Protein AF-A0A531KU00-F1 (afdb_monomer)

Mean predicted aligned error: 8.63 Å

Foldseek 3Di:
DDDDDDPVVVVVVQQQQALQNPADFDPPDDSNPFHGLVDQKGAQVRRQPDPPQDRVQQMDGLVVQPDPQLSVVLSVVSSCLQHPQDPPPDGRDRSSCSVVVSVVSSLLQVLVCVVPVGRDPVPDDPVSVVVVVVVVVVVVVVDPDDDDDDD

Secondary structure (DSSP, 8-state):
------HHHHHHHHHTSBTTSSS---TT--GGGSPBTTSSEEE-GGG---TT--GGGTEEESTT---HHHHHHHHHHHHHHHH--BTTTBPPPPGGGHHHHHHHHHHHHHHHHHHHSS--GGG--HHHHHHHHHHHHHHHHH---------

Sequence (151 aa):
MMRSVPAASTSRHLDLRPVLATAPLKPGFDRDALSRYGDPSWDLGPAVFRENVRRCHVTVHFGAVEDVSVREALRELLYARLNIDLPGHRKILSPGSVRQVFNRARRFFEFVRDELGVVDLRRVDQPLLDRYARHLKADRARRPVIVTHLL

pLDDT: mean 83.15, std 16.63, range [35.47, 96.94]

Structure (mmCIF, N/CA/C/O backbone):
data_AF-A0A531KU00-F1
#
_entry.id   AF-A0A531KU00-F1
#
loop_
_atom_site.group_PDB
_atom_site.id
_atom_site.type_symbol
_atom_site.label_atom_id
_atom_site.label_alt_id
_atom_site.label_comp_id
_atom_site.label_asym_id
_atom_site.label_entity_id
_atom_site.label_seq_id
_atom_site.pdbx_PDB_ins_code
_atom_site.Cartn_x
_atom_site.Cartn_y
_atom_site.Cartn_z
_atom_site.occupancy
_atom_site.B_iso_or_equiv
_atom_site.auth_seq_id
_atom_site.auth_comp_id
_atom_site.auth_asym_id
_atom_site.auth_atom_id
_atom_site.pdbx_PDB_model_num
ATOM 1 N N . MET A 1 1 ? -30.365 8.119 -21.798 1.00 35.50 1 MET A N 1
ATOM 2 C CA . MET A 1 1 ? -29.994 6.890 -21.059 1.00 35.50 1 MET A CA 1
ATOM 3 C C . MET A 1 1 ? -28.478 6.851 -20.897 1.00 35.50 1 MET A C 1
ATOM 5 O O . MET A 1 1 ? -27.786 6.539 -21.856 1.00 35.50 1 MET A O 1
ATOM 9 N N . MET A 1 2 ? -27.945 7.228 -19.731 1.00 40.53 2 MET A N 1
ATOM 10 C CA . MET A 1 2 ? -26.512 7.082 -19.430 1.00 40.53 2 MET A CA 1
ATOM 11 C C . MET A 1 2 ? -26.254 5.637 -18.998 1.00 40.53 2 MET A C 1
ATOM 13 O O . MET A 1 2 ? -26.770 5.177 -17.982 1.00 40.53 2 MET A O 1
ATOM 17 N N . ARG A 1 3 ? -25.502 4.902 -19.820 1.00 43.16 3 ARG A N 1
ATOM 18 C CA . ARG A 1 3 ? -25.053 3.534 -19.551 1.00 43.16 3 ARG A CA 1
ATOM 19 C C . ARG A 1 3 ? -24.079 3.578 -18.369 1.00 43.16 3 ARG A C 1
ATOM 21 O O . ARG A 1 3 ? -22.960 4.059 -18.514 1.00 43.16 3 ARG A O 1
ATOM 28 N N . SER A 1 4 ? -24.512 3.097 -17.207 1.00 46.66 4 SER A N 1
ATOM 29 C CA . SER A 1 4 ? -23.617 2.833 -16.080 1.00 46.66 4 SER A CA 1
ATOM 30 C C . SER A 1 4 ? -22.696 1.677 -16.473 1.00 46.66 4 SER A C 1
ATOM 32 O O . SER A 1 4 ? -23.156 0.554 -16.682 1.00 46.66 4 SER A O 1
ATOM 34 N N . VAL A 1 5 ? -21.409 1.957 -16.668 1.00 49.78 5 VAL A N 1
ATOM 35 C CA . VAL A 1 5 ? -20.392 0.910 -16.828 1.00 49.78 5 VAL A CA 1
ATOM 36 C C . VAL A 1 5 ? -20.189 0.283 -15.443 1.00 49.78 5 VAL A C 1
ATOM 38 O O . VAL A 1 5 ? -19.960 1.023 -14.486 1.00 49.78 5 VAL A O 1
ATOM 41 N N . PRO A 1 6 ? -20.307 -1.047 -15.282 1.00 45.16 6 PRO A N 1
ATOM 42 C CA . PRO A 1 6 ? -20.308 -1.659 -13.961 1.00 45.16 6 PRO A CA 1
ATOM 43 C C . PRO A 1 6 ? -18.930 -1.505 -13.307 1.00 45.16 6 PRO A C 1
ATOM 45 O O . PRO A 1 6 ? -17.904 -1.721 -13.954 1.00 45.16 6 PRO A O 1
ATOM 48 N N . ALA A 1 7 ? -18.908 -1.194 -12.007 1.00 51.78 7 ALA A N 1
ATOM 49 C CA . ALA A 1 7 ? -17.691 -1.064 -11.197 1.00 51.78 7 ALA A CA 1
ATOM 50 C C . ALA A 1 7 ? -16.733 -2.269 -11.331 1.00 51.78 7 ALA A C 1
ATOM 52 O O . ALA A 1 7 ? -15.519 -2.107 -11.244 1.00 51.78 7 ALA A O 1
ATOM 53 N N . ALA A 1 8 ? -17.265 -3.459 -11.638 1.00 53.41 8 ALA A N 1
ATOM 54 C CA . ALA A 1 8 ? -16.491 -4.669 -11.908 1.00 53.41 8 ALA A CA 1
ATOM 55 C C . ALA A 1 8 ? -15.578 -4.564 -13.149 1.00 53.41 8 ALA A C 1
ATOM 57 O O . ALA A 1 8 ? -14.468 -5.091 -13.136 1.00 53.41 8 ALA A O 1
ATOM 58 N N . SER A 1 9 ? -16.002 -3.870 -14.211 1.00 58.91 9 SER A N 1
ATOM 59 C CA . SER A 1 9 ? -15.180 -3.673 -15.415 1.00 58.91 9 SER A CA 1
ATOM 60 C C . SER A 1 9 ? -14.049 -2.676 -15.166 1.00 58.91 9 SER A C 1
ATOM 62 O O . SER A 1 9 ? -12.925 -2.888 -15.617 1.00 58.91 9 SER A O 1
ATOM 64 N N . THR A 1 10 ? -14.323 -1.619 -14.396 1.00 60.25 10 THR A N 1
ATOM 65 C CA . THR A 1 10 ? -13.309 -0.640 -13.981 1.00 60.25 10 THR A CA 1
ATOM 66 C C . THR A 1 10 ? -12.286 -1.270 -13.034 1.00 60.25 10 THR A C 1
ATOM 68 O O . THR A 1 10 ? -11.093 -1.045 -13.210 1.00 60.25 10 THR A O 1
ATOM 71 N N . SER A 1 11 ? -12.734 -2.117 -12.096 1.00 61.88 11 SER A N 1
ATOM 72 C CA . SER A 1 11 ? -11.866 -2.898 -11.202 1.00 61.88 11 SER A CA 1
ATOM 73 C C . SER A 1 11 ? -10.927 -3.811 -11.991 1.00 61.88 11 SER A C 1
ATOM 75 O O . SER A 1 11 ? -9.716 -3.717 -11.834 1.00 61.88 11 SER A O 1
ATOM 77 N N . ARG A 1 12 ? -11.456 -4.601 -12.937 1.00 69.38 12 ARG A N 1
ATOM 78 C CA . ARG A 1 12 ? -10.634 -5.488 -13.782 1.00 69.38 12 ARG A CA 1
ATOM 79 C C . ARG A 1 12 ? -9.610 -4.732 -14.627 1.00 69.38 12 ARG A C 1
ATOM 81 O O . ARG A 1 12 ? -8.516 -5.228 -14.865 1.00 69.38 12 ARG A O 1
ATOM 88 N N . HIS A 1 13 ? -9.949 -3.531 -15.092 1.00 76.19 13 HIS A N 1
ATOM 89 C CA . HIS A 1 13 ? -9.008 -2.702 -15.840 1.00 76.19 13 HIS A CA 1
ATOM 90 C C . HIS A 1 13 ? -7.950 -2.054 -14.930 1.00 76.19 13 HIS A C 1
ATOM 92 O O . HIS A 1 13 ? -6.843 -1.772 -15.389 1.00 76.19 13 HIS A O 1
ATOM 98 N N . LEU A 1 14 ? -8.265 -1.784 -13.659 1.00 79.88 14 LEU A N 1
ATOM 99 C CA . LEU A 1 14 ? -7.275 -1.354 -12.671 1.00 79.88 14 LEU A CA 1
ATOM 100 C C . LEU A 1 14 ? -6.297 -2.485 -12.363 1.00 79.88 14 LEU A C 1
ATOM 102 O O . LEU A 1 14 ? -5.098 -2.230 -12.383 1.00 79.88 14 LEU A O 1
ATOM 106 N N . ASP A 1 15 ? -6.792 -3.714 -12.193 1.00 87.25 15 ASP A N 1
ATOM 107 C CA . ASP A 1 15 ? -5.991 -4.895 -11.848 1.00 87.25 15 ASP A CA 1
ATOM 108 C C . ASP A 1 15 ? -4.826 -5.144 -12.806 1.00 87.25 15 ASP A C 1
ATOM 110 O O . ASP A 1 15 ? -3.767 -5.582 -12.368 1.00 87.25 15 ASP A O 1
ATOM 114 N N . LEU A 1 16 ? -4.993 -4.802 -14.085 1.00 90.19 16 LEU A N 1
ATOM 115 C CA . LEU A 1 16 ? -3.988 -4.989 -15.133 1.00 90.19 16 LEU A CA 1
ATOM 116 C C . LEU A 1 16 ? -2.979 -3.838 -15.251 1.00 90.19 16 LEU A C 1
ATOM 118 O O . LEU A 1 16 ? -2.035 -3.939 -16.038 1.00 90.19 16 LEU A O 1
ATOM 122 N N . ARG A 1 17 ? -3.154 -2.736 -14.510 1.00 91.94 17 ARG A N 1
ATOM 123 C CA . ARG A 1 17 ? -2.245 -1.585 -14.603 1.00 91.94 17 ARG A CA 1
ATOM 124 C C . ARG A 1 17 ? -0.887 -1.918 -13.987 1.00 91.94 17 ARG A C 1
ATOM 126 O O . ARG A 1 17 ? -0.852 -2.473 -12.887 1.00 91.94 17 ARG A O 1
ATOM 133 N N . PRO A 1 18 ? 0.230 -1.550 -14.634 1.00 94.88 18 PRO A N 1
ATOM 134 C CA . PRO A 1 18 ? 1.547 -1.698 -14.031 1.00 94.88 18 PRO A CA 1
ATOM 135 C C . PRO A 1 18 ? 1.669 -0.804 -12.790 1.00 94.88 18 PRO A C 1
ATOM 137 O O . PRO A 1 18 ? 1.261 0.355 -12.796 1.00 94.88 18 PRO A O 1
ATOM 140 N N . VAL A 1 19 ? 2.257 -1.333 -11.718 1.00 93.62 19 VAL A N 1
ATOM 141 C CA . VAL A 1 19 ? 2.392 -0.639 -10.422 1.00 93.62 19 VAL A CA 1
ATOM 142 C C . VAL A 1 19 ? 3.326 0.569 -10.499 1.00 93.62 19 VAL A C 1
ATOM 144 O O . VAL A 1 19 ? 3.130 1.546 -9.781 1.00 93.62 19 VAL A O 1
ATOM 147 N N . LEU A 1 20 ? 4.322 0.518 -11.382 1.00 92.88 20 LEU A N 1
ATOM 148 C CA . LEU A 1 20 ? 5.279 1.593 -11.653 1.00 92.88 20 LEU A CA 1
ATOM 149 C C . LEU A 1 20 ? 4.949 2.291 -12.986 1.00 92.88 20 LEU A C 1
ATOM 151 O O . LEU A 1 20 ? 5.820 2.471 -13.834 1.00 92.88 20 LEU A O 1
ATOM 155 N N . ALA A 1 21 ? 3.679 2.649 -13.194 1.00 91.56 21 ALA A N 1
ATOM 156 C CA . ALA A 1 21 ? 3.186 3.210 -14.453 1.00 91.56 21 ALA A CA 1
ATOM 157 C C . ALA A 1 21 ? 3.908 4.504 -14.865 1.00 91.56 21 ALA A C 1
ATOM 159 O O . ALA A 1 21 ? 4.219 4.682 -16.043 1.00 91.56 21 ALA A O 1
ATOM 160 N N . THR A 1 22 ? 4.193 5.396 -13.911 1.00 89.00 22 THR A N 1
ATOM 161 C CA . THR A 1 22 ? 4.832 6.698 -14.188 1.00 89.00 22 THR A CA 1
ATOM 162 C C . THR A 1 22 ? 6.277 6.790 -13.699 1.00 89.00 22 THR A C 1
ATOM 164 O O . THR A 1 22 ? 6.966 7.766 -13.999 1.00 89.00 22 THR A O 1
ATOM 167 N N . ALA A 1 23 ? 6.766 5.783 -12.971 1.00 87.56 23 ALA A N 1
ATOM 168 C CA . ALA A 1 23 ? 8.100 5.822 -12.389 1.00 87.56 23 ALA A CA 1
ATOM 169 C C . ALA A 1 23 ? 9.202 5.629 -13.454 1.00 87.56 23 ALA A C 1
ATOM 171 O O . ALA A 1 23 ? 9.030 4.847 -14.397 1.00 87.56 23 ALA A O 1
ATOM 172 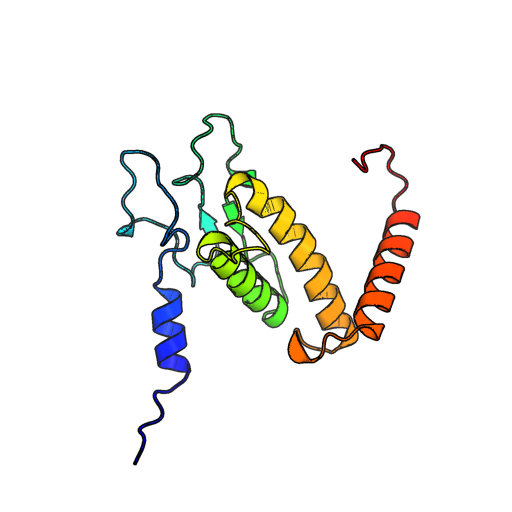N N . PRO A 1 24 ? 10.360 6.297 -13.300 1.00 88.56 24 PRO A N 1
ATOM 173 C CA . PRO A 1 24 ? 11.539 5.989 -14.099 1.00 88.56 24 PRO A CA 1
ATOM 174 C C . PRO A 1 24 ? 12.059 4.588 -13.754 1.00 88.56 24 PRO A C 1
ATOM 176 O O . PRO A 1 24 ? 12.127 4.211 -12.582 1.00 88.56 24 PRO A O 1
ATOM 179 N N . LEU A 1 25 ? 12.450 3.831 -14.780 1.00 91.50 25 LEU A N 1
ATOM 180 C CA . LEU A 1 25 ? 12.959 2.465 -14.648 1.00 91.50 25 LEU A CA 1
ATOM 181 C C . LEU A 1 25 ? 14.452 2.405 -14.969 1.00 91.50 25 LEU A C 1
ATOM 183 O O . LEU A 1 25 ? 14.968 3.210 -15.748 1.00 91.50 25 LEU A O 1
ATOM 187 N N . LYS A 1 26 ? 15.140 1.420 -14.392 1.00 89.88 26 LYS A N 1
ATOM 188 C CA . LYS A 1 26 ? 16.490 1.045 -14.817 1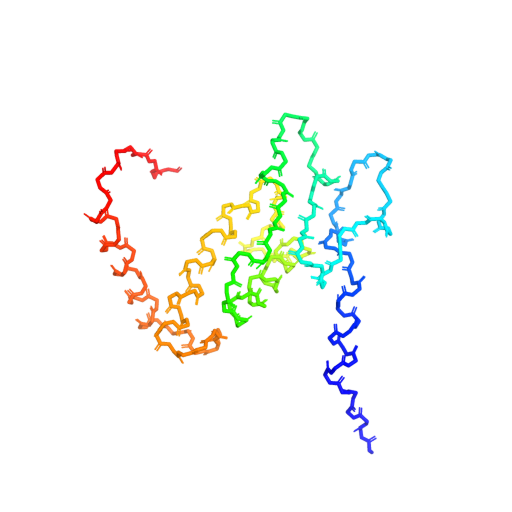.00 89.88 26 LYS A CA 1
ATOM 189 C C . LYS A 1 26 ? 16.495 0.606 -16.290 1.00 89.88 26 LYS A C 1
ATOM 191 O O . LYS A 1 26 ? 15.506 0.032 -16.752 1.00 89.88 26 LYS A O 1
ATOM 196 N N . PRO A 1 27 ? 17.616 0.791 -17.010 1.00 88.12 27 PRO A N 1
ATOM 197 C CA . PRO A 1 27 ? 17.785 0.225 -18.344 1.00 88.12 27 PRO A CA 1
ATOM 198 C C . PRO A 1 27 ? 17.534 -1.290 -18.361 1.00 88.12 27 PRO A C 1
ATOM 200 O O . PRO A 1 27 ? 17.924 -1.995 -17.431 1.00 88.12 27 PRO A O 1
ATOM 203 N N . GLY A 1 28 ? 16.892 -1.781 -19.423 1.00 88.50 28 GLY A N 1
ATOM 204 C CA . GLY A 1 28 ? 16.623 -3.210 -19.626 1.00 88.50 28 GLY A CA 1
ATOM 205 C C . GLY A 1 28 ? 15.343 -3.748 -18.974 1.00 88.50 28 GLY A C 1
ATOM 206 O O . GLY A 1 28 ? 15.035 -4.919 -19.167 1.00 88.50 28 GLY A O 1
ATOM 207 N N . PHE A 1 29 ? 14.580 -2.927 -18.243 1.00 90.25 29 PHE A N 1
ATOM 208 C CA . PHE A 1 29 ? 13.264 -3.321 -17.731 1.00 90.25 29 PHE A CA 1
ATOM 209 C C . PHE A 1 29 ? 12.140 -2.911 -18.681 1.00 90.25 29 PHE A C 1
ATOM 211 O O . PHE A 1 29 ? 12.022 -1.742 -19.051 1.00 90.25 29 PHE A O 1
ATOM 218 N N . ASP A 1 30 ? 11.288 -3.876 -19.016 1.00 88.94 30 ASP A N 1
ATOM 219 C CA . ASP A 1 30 ? 10.060 -3.660 -19.777 1.00 88.94 30 ASP A CA 1
ATOM 220 C C . ASP A 1 30 ? 8.888 -3.336 -18.836 1.00 88.94 30 ASP A C 1
ATOM 222 O O . ASP A 1 30 ? 8.700 -3.991 -17.805 1.00 88.94 30 ASP A O 1
ATOM 226 N N . ARG A 1 31 ? 8.076 -2.335 -19.202 1.00 89.12 31 ARG A N 1
ATOM 227 C CA . ARG A 1 31 ? 6.857 -1.977 -18.465 1.00 89.12 31 ARG A CA 1
ATOM 228 C C . ARG A 1 31 ? 5.829 -3.104 -18.482 1.00 89.12 31 ARG A C 1
ATOM 230 O O . ARG A 1 31 ? 5.129 -3.285 -17.485 1.00 89.12 31 ARG A O 1
ATOM 237 N N . ASP A 1 32 ? 5.779 -3.889 -19.554 1.00 88.69 32 ASP A N 1
ATOM 238 C CA . ASP A 1 32 ? 4.844 -5.007 -19.662 1.00 88.69 32 ASP A CA 1
ATOM 239 C C . ASP A 1 32 ? 5.237 -6.194 -18.773 1.00 88.69 32 ASP A C 1
ATOM 241 O O . ASP A 1 32 ? 4.381 -7.013 -18.440 1.00 88.69 32 ASP A O 1
ATOM 245 N N . ALA A 1 33 ? 6.469 -6.240 -18.264 1.00 90.00 33 ALA A N 1
ATOM 246 C CA . ALA A 1 33 ? 6.938 -7.264 -17.329 1.00 90.00 33 ALA A CA 1
ATOM 247 C C . ALA A 1 33 ? 6.809 -6.867 -15.841 1.00 90.00 33 ALA A C 1
ATOM 249 O O . ALA A 1 33 ? 7.181 -7.641 -14.961 1.00 90.00 33 ALA A O 1
ATOM 250 N N . LEU A 1 34 ? 6.304 -5.666 -15.532 1.00 94.75 34 LEU A N 1
ATOM 251 C CA . LEU A 1 34 ? 6.183 -5.174 -14.152 1.00 94.75 34 LEU A CA 1
ATOM 252 C C . LEU A 1 34 ? 5.072 -5.875 -13.360 1.00 94.75 34 LEU A C 1
ATOM 254 O O . LEU A 1 34 ? 4.085 -6.337 -13.925 1.00 94.75 34 LEU A O 1
ATOM 258 N N . SER A 1 35 ? 5.149 -5.848 -12.029 1.00 95.88 35 SER A N 1
ATOM 259 C CA . SER A 1 35 ? 3.989 -6.212 -11.208 1.00 95.88 35 SER A CA 1
ATOM 260 C C . SER A 1 35 ? 2.769 -5.360 -11.559 1.00 95.88 35 SER A C 1
ATOM 262 O O . SER A 1 35 ? 2.879 -4.156 -11.828 1.00 95.88 35 SER A O 1
ATOM 264 N N . ARG A 1 36 ? 1.602 -5.996 -11.544 1.00 96.00 36 ARG A N 1
ATOM 265 C CA . ARG A 1 36 ? 0.302 -5.388 -11.801 1.00 96.00 36 ARG A CA 1
ATOM 266 C C . ARG A 1 36 ? -0.418 -5.049 -10.505 1.00 96.00 36 ARG A C 1
ATOM 268 O O . ARG A 1 36 ? -0.149 -5.630 -9.457 1.00 96.00 36 ARG A O 1
ATOM 275 N N . TYR A 1 37 ? -1.332 -4.086 -10.567 1.00 95.12 37 TYR A N 1
ATOM 276 C CA . TYR A 1 37 ? -2.093 -3.620 -9.408 1.00 95.12 37 TYR A CA 1
ATOM 277 C C . TYR A 1 37 ? -2.751 -4.782 -8.649 1.00 95.12 37 TYR A C 1
ATOM 279 O O . TYR A 1 37 ? -2.609 -4.872 -7.430 1.00 95.12 37 TYR A O 1
ATOM 287 N N . GLY A 1 38 ? -3.395 -5.702 -9.373 1.00 92.69 38 GLY A N 1
ATOM 288 C CA . GLY A 1 38 ? -4.108 -6.840 -8.790 1.00 92.69 38 GLY A CA 1
ATOM 289 C C . GLY A 1 38 ? -3.205 -7.931 -8.206 1.00 92.69 38 GLY A C 1
ATOM 290 O O . GLY A 1 38 ? -3.695 -8.794 -7.476 1.00 92.69 38 GLY A O 1
ATOM 291 N N . ASP A 1 39 ? -1.895 -7.895 -8.473 1.00 94.81 39 ASP A N 1
ATOM 292 C CA . ASP A 1 39 ? -0.982 -8.950 -8.042 1.00 94.81 39 ASP A CA 1
ATOM 293 C C . ASP A 1 39 ? -0.944 -9.079 -6.505 1.00 94.81 39 ASP A C 1
ATOM 295 O O . ASP A 1 39 ? -1.069 -8.091 -5.764 1.00 94.81 39 ASP A O 1
ATOM 299 N N . PRO A 1 40 ? -0.723 -10.299 -5.979 1.00 93.25 40 PRO A N 1
ATOM 300 C CA . PRO A 1 40 ? -0.614 -10.533 -4.538 1.00 93.25 40 PRO A CA 1
ATOM 301 C C . PRO A 1 40 ? 0.658 -9.920 -3.935 1.00 93.25 40 PRO A C 1
ATOM 303 O O . PRO A 1 40 ? 0.796 -9.816 -2.710 1.00 93.25 40 PRO A O 1
ATOM 306 N N . SER A 1 41 ? 1.630 -9.560 -4.772 1.00 94.31 41 SER A N 1
ATOM 307 C CA . SER A 1 41 ? 2.878 -8.917 -4.377 1.00 94.31 41 SER A CA 1
ATOM 308 C C . SER A 1 41 ? 3.397 -8.025 -5.494 1.00 94.31 41 SER A C 1
ATOM 310 O O . SER A 1 41 ? 3.255 -8.359 -6.665 1.00 94.31 41 SER A O 1
ATOM 312 N N . TRP A 1 42 ? 4.025 -6.914 -5.124 1.00 95.81 42 TRP A N 1
ATOM 313 C CA . TRP A 1 42 ? 4.615 -5.970 -6.067 1.00 95.81 42 TRP A CA 1
ATOM 314 C C . TRP A 1 42 ? 6.126 -5.931 -5.914 1.00 95.81 42 TRP A C 1
ATOM 316 O O . TRP A 1 42 ? 6.611 -5.664 -4.815 1.00 95.81 42 TRP A O 1
ATOM 326 N N . ASP A 1 43 ? 6.858 -6.144 -7.004 1.00 93.50 43 ASP A N 1
ATOM 327 C CA . ASP A 1 43 ? 8.292 -5.876 -7.078 1.00 93.50 43 ASP A CA 1
ATOM 328 C C . ASP A 1 43 ? 8.545 -4.470 -7.628 1.00 93.50 43 ASP A C 1
ATOM 330 O O . ASP A 1 43 ? 8.194 -4.143 -8.762 1.00 93.50 43 ASP A O 1
ATOM 334 N N . LEU A 1 44 ? 9.163 -3.622 -6.806 1.00 93.38 44 LEU A N 1
ATOM 335 C CA . LEU A 1 44 ? 9.531 -2.256 -7.164 1.00 93.38 44 LEU A CA 1
ATOM 336 C C . LEU A 1 44 ? 11.022 -2.108 -7.490 1.00 93.38 44 LEU A C 1
ATOM 338 O O . LEU A 1 44 ? 11.471 -1.002 -7.801 1.00 93.38 44 LEU A O 1
ATOM 342 N N . GLY A 1 45 ? 11.794 -3.201 -7.446 1.00 91.25 45 GLY A N 1
ATOM 343 C CA . GLY A 1 45 ? 13.202 -3.242 -7.843 1.00 91.25 45 GLY A CA 1
ATOM 344 C C . GLY A 1 45 ? 13.528 -2.565 -9.188 1.00 91.25 45 GLY A C 1
ATOM 345 O O . GLY A 1 45 ? 14.553 -1.870 -9.247 1.00 91.25 45 GLY A O 1
ATOM 346 N N . PRO A 1 46 ? 12.672 -2.668 -10.230 1.00 92.81 46 PRO A N 1
ATOM 347 C CA . PRO A 1 46 ? 12.885 -1.993 -11.513 1.00 92.81 46 PRO A CA 1
ATOM 348 C C . PRO A 1 46 ? 13.071 -0.470 -11.418 1.00 92.81 46 PRO A C 1
ATOM 350 O O . PRO A 1 46 ? 13.801 0.102 -12.224 1.00 92.81 46 PRO A O 1
ATOM 353 N N . ALA A 1 47 ? 12.475 0.192 -10.419 1.00 91.19 47 ALA A N 1
ATOM 354 C CA . ALA A 1 47 ? 12.579 1.643 -10.210 1.00 91.19 47 ALA A CA 1
ATOM 355 C C . ALA A 1 47 ? 13.592 2.047 -9.115 1.00 91.19 47 ALA A C 1
ATOM 357 O O . ALA A 1 47 ? 13.674 3.215 -8.727 1.00 91.19 47 ALA A O 1
ATOM 358 N N . VAL A 1 48 ? 14.379 1.105 -8.577 1.00 88.00 48 VAL A N 1
ATOM 359 C CA . VAL A 1 48 ? 15.300 1.356 -7.451 1.00 88.00 48 VAL A CA 1
ATOM 360 C C . VAL A 1 48 ? 16.741 1.388 -7.938 1.00 88.00 48 VAL A C 1
ATOM 362 O O . VAL A 1 48 ? 17.437 0.383 -7.892 1.00 88.00 48 VAL A O 1
ATOM 365 N N . PHE A 1 49 ? 17.225 2.549 -8.372 1.00 83.94 49 PHE A N 1
ATOM 366 C CA . PHE A 1 49 ? 18.558 2.724 -8.979 1.00 83.94 49 PHE A CA 1
ATOM 367 C C . PHE A 1 49 ? 19.750 2.395 -8.065 1.00 83.94 49 PHE A C 1
ATOM 369 O O . PHE A 1 49 ? 20.857 2.201 -8.550 1.00 83.94 49 PHE A O 1
ATOM 376 N N . ARG A 1 50 ? 19.545 2.301 -6.748 1.00 79.00 50 ARG A N 1
ATOM 377 C CA . ARG A 1 50 ? 20.604 1.925 -5.803 1.00 79.00 50 ARG A CA 1
ATOM 378 C C . ARG A 1 50 ? 20.845 0.414 -5.844 1.00 79.00 50 ARG A C 1
ATOM 380 O O . ARG A 1 50 ? 19.926 -0.358 -5.585 1.00 79.00 50 ARG A O 1
ATOM 387 N N . GLU A 1 51 ? 22.085 0.007 -6.094 1.00 71.19 51 GLU A N 1
ATOM 388 C CA . GLU A 1 51 ? 22.463 -1.407 -6.258 1.00 71.19 51 GLU A CA 1
ATOM 389 C C . GLU A 1 51 ? 22.382 -2.225 -4.955 1.00 71.19 51 GLU A C 1
ATOM 391 O O . GLU A 1 51 ? 22.015 -3.394 -4.984 1.00 71.19 51 GLU A O 1
ATOM 396 N N . ASN A 1 52 ? 22.609 -1.603 -3.791 1.00 72.88 52 ASN A N 1
ATOM 397 C CA . ASN A 1 52 ? 22.696 -2.300 -2.495 1.00 72.88 52 ASN A CA 1
ATOM 398 C C . ASN A 1 52 ? 21.369 -2.412 -1.717 1.00 72.88 52 ASN A C 1
ATOM 400 O O . ASN A 1 52 ? 21.367 -2.654 -0.506 1.00 72.88 52 ASN A O 1
ATOM 404 N N . VAL A 1 53 ? 20.216 -2.194 -2.356 1.00 74.00 53 VAL A N 1
ATOM 405 C CA . VAL A 1 53 ? 18.928 -2.273 -1.651 1.00 74.00 53 VAL A CA 1
ATOM 406 C C . VAL A 1 53 ? 18.470 -3.726 -1.553 1.00 74.00 53 VAL A C 1
ATOM 408 O O . VAL A 1 53 ? 18.269 -4.403 -2.557 1.00 74.00 53 VAL A O 1
ATOM 411 N N . ARG A 1 54 ? 18.267 -4.211 -0.322 1.00 74.19 54 ARG A N 1
ATOM 412 C CA . ARG A 1 54 ? 17.729 -5.558 -0.076 1.00 74.19 54 ARG A CA 1
ATOM 413 C C . ARG A 1 54 ? 16.356 -5.712 -0.739 1.00 74.19 54 ARG A C 1
ATOM 415 O O . ARG A 1 54 ? 15.505 -4.840 -0.574 1.00 74.19 54 ARG A O 1
ATOM 422 N N . ARG A 1 55 ? 16.100 -6.860 -1.383 1.00 72.31 55 ARG A N 1
ATOM 423 C CA . ARG A 1 55 ? 14.806 -7.176 -2.032 1.00 72.31 55 ARG A CA 1
ATOM 424 C C . ARG A 1 55 ? 13.605 -6.933 -1.111 1.00 72.31 55 ARG A C 1
ATOM 426 O O . ARG A 1 55 ? 12.628 -6.316 -1.504 1.00 72.31 55 ARG A O 1
ATOM 433 N N . CYS 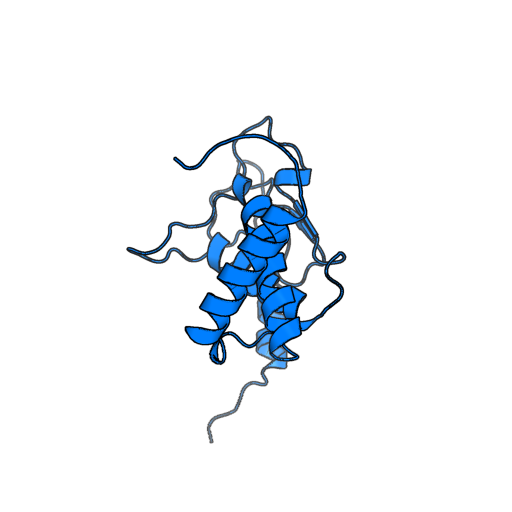A 1 56 ? 13.721 -7.288 0.168 1.00 74.81 56 CYS A N 1
ATOM 434 C CA . CYS A 1 56 ? 12.657 -7.084 1.153 1.00 74.81 56 CYS A CA 1
ATOM 435 C C . CYS A 1 56 ? 12.310 -5.609 1.451 1.00 74.81 56 CYS A C 1
ATOM 437 O O . CYS A 1 56 ? 11.333 -5.353 2.157 1.00 74.81 56 CYS A O 1
ATOM 439 N N . HIS A 1 57 ? 13.104 -4.640 0.986 1.00 78.25 57 HIS A N 1
ATOM 440 C CA . HIS A 1 57 ? 12.805 -3.208 1.086 1.00 78.25 57 HIS A CA 1
ATOM 441 C C . HIS A 1 57 ? 12.073 -2.665 -0.145 1.00 78.25 57 HIS A C 1
ATOM 443 O O . HIS A 1 57 ? 11.538 -1.563 -0.076 1.00 78.25 57 HIS A O 1
ATOM 449 N N . VAL A 1 58 ? 12.049 -3.424 -1.244 1.00 84.38 58 VAL A N 1
ATOM 450 C CA . VAL A 1 58 ? 11.498 -3.005 -2.542 1.00 84.38 58 VAL A CA 1
ATOM 451 C C . VAL A 1 58 ? 10.390 -3.925 -3.032 1.00 84.38 58 VAL A C 1
ATOM 453 O O . VAL A 1 58 ? 9.842 -3.694 -4.099 1.00 84.38 58 VAL A O 1
ATOM 456 N N . THR A 1 59 ? 10.023 -4.932 -2.243 1.00 90.62 59 THR A N 1
ATOM 457 C CA . THR A 1 59 ? 8.865 -5.784 -2.497 1.00 90.62 59 THR A CA 1
ATOM 458 C C . THR A 1 59 ? 7.775 -5.508 -1.466 1.00 90.62 59 THR A C 1
ATOM 460 O O . THR A 1 59 ? 8.053 -5.369 -0.271 1.00 90.62 59 THR A O 1
ATOM 463 N N . VAL A 1 60 ? 6.528 -5.434 -1.924 1.00 92.75 60 VAL A N 1
ATOM 464 C CA . VAL A 1 60 ? 5.336 -5.321 -1.076 1.00 92.75 60 VAL A CA 1
ATOM 465 C C . VAL A 1 60 ? 4.552 -6.618 -1.181 1.00 92.75 60 VAL A C 1
ATOM 467 O O . VAL A 1 60 ? 4.243 -7.053 -2.283 1.00 92.75 60 VAL A O 1
ATOM 470 N N . HIS A 1 61 ? 4.212 -7.223 -0.046 1.00 93.56 61 HIS A N 1
ATOM 471 C CA . HIS A 1 61 ? 3.412 -8.445 0.006 1.00 93.56 61 HIS A CA 1
ATOM 472 C C . HIS A 1 61 ? 2.071 -8.153 0.681 1.00 93.56 61 HIS A C 1
ATOM 474 O O . HIS A 1 61 ? 2.034 -7.801 1.861 1.00 93.56 61 HIS A O 1
ATOM 480 N N . PHE A 1 62 ? 0.969 -8.322 -0.051 1.00 93.69 62 PHE A N 1
ATOM 481 C CA . PHE A 1 62 ? -0.380 -8.066 0.467 1.00 93.69 62 PHE A CA 1
ATOM 482 C C . PHE A 1 62 ? -0.992 -9.281 1.169 1.00 93.69 62 PHE A C 1
ATOM 484 O O . PHE A 1 62 ? -1.889 -9.122 1.992 1.00 93.69 62 PHE A O 1
ATOM 491 N N . GLY A 1 63 ? -0.481 -10.488 0.899 1.00 89.94 63 GLY A N 1
ATOM 492 C CA . GLY A 1 63 ? -0.985 -11.731 1.496 1.00 89.94 63 GLY A CA 1
ATOM 493 C C . GLY A 1 63 ? -0.872 -11.798 3.025 1.00 89.94 63 GLY A C 1
ATOM 494 O O . GLY A 1 63 ? -1.636 -12.513 3.655 1.00 89.94 63 GLY A O 1
ATOM 495 N N . ALA A 1 64 ? 0.026 -11.016 3.635 1.00 85.88 64 ALA A N 1
ATOM 496 C CA . ALA A 1 64 ? 0.181 -10.933 5.093 1.00 85.88 64 ALA A CA 1
ATOM 497 C C . ALA A 1 64 ? -0.819 -9.975 5.780 1.00 85.88 64 ALA A C 1
ATOM 499 O O . ALA A 1 64 ? -0.690 -9.699 6.976 1.00 85.88 64 ALA A O 1
ATOM 500 N N . VAL A 1 65 ? -1.755 -9.397 5.022 1.00 93.19 65 VAL A N 1
ATOM 501 C CA . VAL A 1 65 ? -2.820 -8.520 5.520 1.00 93.19 65 VAL A CA 1
ATOM 502 C C . VAL A 1 65 ? -4.126 -9.294 5.422 1.00 93.19 65 VAL A C 1
ATOM 504 O O . VAL A 1 65 ? -4.635 -9.495 4.322 1.00 93.19 65 VAL A O 1
ATOM 507 N N . GLU A 1 66 ? -4.643 -9.761 6.555 1.00 91.62 66 GLU A N 1
ATOM 508 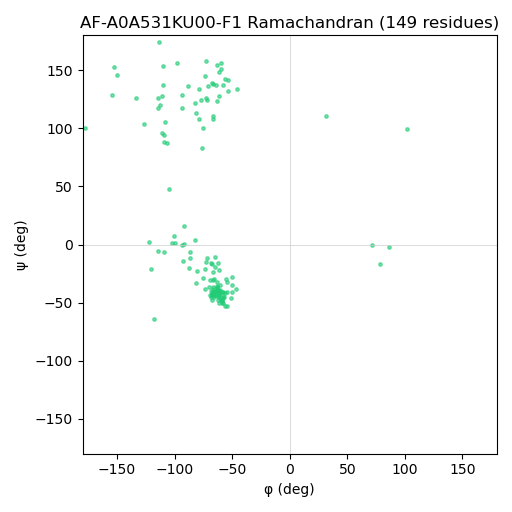C CA . GLU A 1 66 ? -5.813 -10.649 6.611 1.00 91.62 66 GLU A CA 1
ATOM 509 C C . GLU A 1 66 ? -7.097 -9.945 6.163 1.00 91.62 66 GLU A C 1
ATOM 511 O O . GLU A 1 66 ? -7.827 -10.458 5.316 1.00 91.62 66 GLU A O 1
ATOM 516 N N . ASP A 1 67 ? -7.329 -8.741 6.685 1.00 95.19 67 ASP A N 1
ATOM 517 C CA . ASP A 1 67 ? -8.529 -7.957 6.419 1.00 95.19 67 ASP A CA 1
ATOM 518 C C . ASP A 1 67 ? -8.533 -7.400 4.990 1.00 95.19 67 ASP A C 1
ATOM 520 O O . ASP A 1 67 ? -7.609 -6.696 4.571 1.00 95.19 67 ASP A O 1
ATOM 524 N N . VAL A 1 68 ? -9.593 -7.707 4.239 1.00 93.56 68 VAL A N 1
ATOM 525 C CA . VAL A 1 68 ? -9.734 -7.292 2.838 1.00 93.56 68 VAL A CA 1
ATOM 526 C C . VAL A 1 68 ? -9.819 -5.770 2.715 1.00 93.56 68 VAL A C 1
ATOM 528 O O . VAL A 1 68 ? -9.177 -5.205 1.836 1.00 93.56 68 VAL A O 1
ATOM 531 N N . SER A 1 69 ? -10.534 -5.085 3.614 1.00 94.75 69 SER A N 1
ATOM 532 C CA . SER A 1 69 ? -10.676 -3.624 3.547 1.00 94.75 69 SER A CA 1
ATOM 533 C C . SER A 1 69 ? -9.345 -2.910 3.803 1.00 94.75 69 SER A C 1
ATOM 535 O O . SER A 1 69 ? -9.002 -1.961 3.100 1.00 94.75 69 SER A O 1
ATOM 537 N N . VAL A 1 70 ? -8.536 -3.422 4.737 1.00 96.19 70 VAL A N 1
ATOM 538 C CA . VAL A 1 70 ? -7.171 -2.928 4.984 1.00 96.19 70 VAL A CA 1
ATOM 539 C C . VAL A 1 70 ? -6.268 -3.194 3.782 1.00 96.19 70 VAL A C 1
ATOM 541 O O . VAL A 1 70 ? -5.484 -2.325 3.392 1.00 96.19 70 VAL A O 1
ATOM 544 N N . ARG A 1 71 ? -6.366 -4.387 3.185 1.00 96.00 71 ARG A N 1
ATOM 545 C CA . ARG A 1 71 ? -5.550 -4.788 2.033 1.00 96.00 71 ARG A CA 1
ATOM 546 C C . ARG A 1 71 ? -5.808 -3.901 0.817 1.00 96.00 71 ARG A C 1
ATOM 548 O O . ARG A 1 71 ? -4.845 -3.404 0.234 1.00 96.00 71 ARG A O 1
ATOM 555 N N . GLU A 1 72 ? -7.072 -3.668 0.475 1.00 94.19 72 GLU A N 1
ATOM 556 C CA . GLU A 1 72 ? -7.434 -2.813 -0.659 1.00 94.19 72 GLU A CA 1
ATOM 557 C C . GLU A 1 72 ? -7.064 -1.348 -0.399 1.00 94.19 72 GLU A C 1
ATOM 559 O O . GLU A 1 72 ? -6.423 -0.722 -1.243 1.00 94.19 72 GLU A O 1
ATOM 564 N N . ALA A 1 73 ? -7.309 -0.825 0.808 1.00 95.06 73 ALA A N 1
ATOM 565 C CA . ALA A 1 73 ? -6.900 0.536 1.160 1.00 95.06 73 ALA A CA 1
ATOM 566 C C . ALA A 1 73 ? -5.373 0.738 1.074 1.00 95.06 73 ALA A C 1
ATOM 568 O O . ALA A 1 73 ? -4.896 1.780 0.613 1.00 95.06 73 ALA A O 1
ATOM 569 N N . LEU A 1 74 ? -4.577 -0.259 1.485 1.00 96.06 74 LEU A N 1
ATOM 570 C CA . LEU A 1 74 ? -3.120 -0.244 1.309 1.00 96.06 74 LEU A CA 1
ATOM 571 C C . LEU A 1 74 ? -2.729 -0.214 -0.164 1.00 96.06 74 LEU A C 1
ATOM 573 O O . LEU A 1 74 ? -1.840 0.552 -0.544 1.00 96.06 74 LEU A O 1
ATOM 577 N N . ARG A 1 75 ? -3.375 -1.049 -0.977 1.00 95.50 75 ARG A N 1
ATOM 578 C CA . ARG A 1 75 ? -3.113 -1.150 -2.409 1.00 95.50 75 ARG A CA 1
ATOM 579 C C . ARG A 1 75 ? -3.397 0.178 -3.108 1.00 95.50 75 ARG A C 1
ATOM 581 O O . ARG A 1 75 ? -2.523 0.710 -3.791 1.00 95.50 75 ARG A O 1
ATOM 588 N N . GLU A 1 76 ? -4.569 0.761 -2.872 1.00 93.56 76 GLU A N 1
ATOM 589 C CA . GLU A 1 76 ? -4.960 2.068 -3.406 1.00 93.56 76 GLU A CA 1
ATOM 59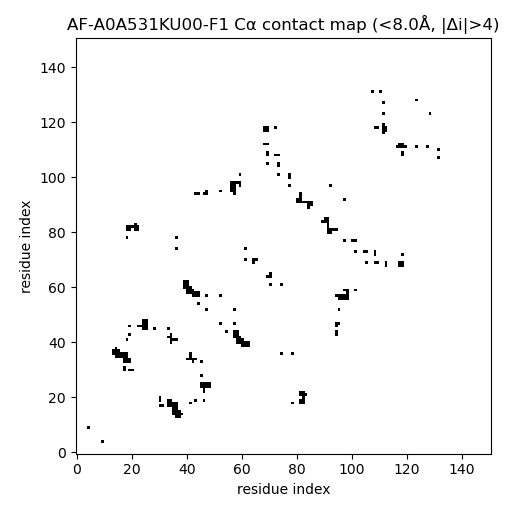0 C C . GLU A 1 76 ? -3.992 3.177 -2.985 1.00 93.56 76 GLU A C 1
ATOM 592 O O . GLU A 1 76 ? -3.469 3.903 -3.837 1.00 93.56 76 GLU A O 1
ATOM 597 N N . LEU A 1 77 ? -3.696 3.278 -1.683 1.00 93.19 77 LEU A N 1
ATOM 598 C CA . LEU A 1 77 ? -2.789 4.295 -1.157 1.00 93.19 77 LEU A CA 1
ATOM 599 C C . LEU A 1 77 ? -1.405 4.191 -1.798 1.00 93.19 77 LEU A C 1
ATOM 601 O O . LEU A 1 77 ? -0.841 5.204 -2.215 1.00 93.19 77 LEU A O 1
ATOM 605 N N . LEU A 1 78 ? -0.828 2.989 -1.843 1.00 94.38 78 LEU A N 1
ATOM 606 C CA . LEU A 1 78 ? 0.511 2.799 -2.386 1.00 94.38 78 LEU A CA 1
ATOM 607 C C . LEU A 1 78 ? 0.551 3.058 -3.888 1.00 94.38 78 LEU A C 1
ATOM 609 O O . LEU A 1 78 ? 1.458 3.755 -4.336 1.00 94.38 78 LEU A O 1
ATOM 613 N N . TYR A 1 79 ? -0.434 2.575 -4.648 1.00 94.31 79 TYR A N 1
ATOM 614 C CA . TYR A 1 79 ? -0.510 2.840 -6.082 1.00 94.31 79 TYR A CA 1
ATOM 615 C C . TYR A 1 79 ? -0.584 4.342 -6.369 1.00 94.31 79 TYR A C 1
ATOM 617 O O . TYR A 1 79 ? 0.193 4.854 -7.179 1.00 94.31 79 TYR A O 1
ATOM 625 N N . ALA A 1 80 ? -1.460 5.067 -5.663 1.00 91.69 80 ALA A N 1
ATOM 626 C CA . ALA A 1 80 ? -1.572 6.515 -5.792 1.00 91.69 80 ALA A CA 1
ATOM 627 C C . ALA A 1 80 ? -0.247 7.200 -5.440 1.00 91.69 80 ALA A C 1
ATOM 629 O O . ALA A 1 80 ? 0.255 8.016 -6.205 1.00 91.69 80 ALA A O 1
ATOM 630 N N . ARG A 1 81 ? 0.377 6.825 -4.319 1.00 90.88 81 ARG A N 1
ATOM 631 C CA . ARG A 1 81 ? 1.644 7.422 -3.886 1.00 90.88 81 ARG A CA 1
ATOM 632 C C . ARG A 1 81 ? 2.814 7.118 -4.817 1.00 90.88 81 ARG A C 1
ATOM 634 O O . ARG A 1 81 ? 3.715 7.946 -4.876 1.00 90.88 81 ARG A O 1
ATOM 641 N N . LEU A 1 82 ? 2.825 5.981 -5.507 1.00 92.25 82 LEU A N 1
ATOM 642 C CA . LEU A 1 82 ? 3.877 5.609 -6.458 1.00 92.25 82 LEU A CA 1
ATOM 643 C C . LEU A 1 82 ? 3.715 6.273 -7.828 1.00 92.25 82 LEU A C 1
ATOM 645 O O . LEU A 1 82 ? 4.707 6.387 -8.541 1.00 92.25 82 LEU A O 1
ATOM 649 N N . ASN A 1 83 ? 2.504 6.702 -8.195 1.00 91.44 83 ASN A N 1
ATOM 650 C CA . ASN A 1 83 ? 2.228 7.148 -9.563 1.00 91.44 83 ASN A CA 1
ATOM 651 C C . ASN A 1 83 ? 1.737 8.590 -9.693 1.00 91.44 83 ASN A C 1
ATOM 653 O O . ASN A 1 83 ? 1.838 9.162 -10.779 1.00 91.44 83 ASN A O 1
ATOM 657 N N . ILE A 1 84 ? 1.199 9.171 -8.622 1.00 87.62 84 ILE A N 1
ATOM 658 C CA . ILE A 1 84 ? 0.571 10.491 -8.628 1.00 87.62 84 ILE A CA 1
ATOM 659 C C . ILE A 1 84 ? 1.433 11.442 -7.805 1.00 87.62 84 ILE A C 1
ATOM 661 O O . ILE A 1 84 ? 1.647 11.233 -6.607 1.00 87.62 84 ILE A O 1
ATOM 665 N N . ASP A 1 85 ? 1.910 12.500 -8.454 1.00 80.88 85 ASP A N 1
ATOM 666 C CA . ASP A 1 85 ? 2.456 13.653 -7.750 1.00 80.88 85 ASP A CA 1
ATOM 667 C C . ASP A 1 85 ? 1.300 14.523 -7.243 1.00 80.88 85 ASP A C 1
ATOM 669 O O . ASP A 1 85 ? 0.346 14.782 -7.976 1.00 80.88 85 ASP A O 1
ATOM 673 N N . LEU A 1 86 ? 1.372 14.953 -5.984 1.00 74.31 86 LEU A N 1
ATOM 674 C CA . LEU A 1 86 ? 0.419 15.885 -5.379 1.00 74.31 86 LEU A CA 1
ATOM 675 C C . LEU A 1 86 ? 1.152 17.216 -5.177 1.00 74.31 86 LEU A C 1
ATOM 677 O O . LEU A 1 86 ? 1.826 17.377 -4.146 1.00 74.31 86 LEU A O 1
ATOM 681 N N . PRO A 1 87 ? 1.046 18.158 -6.139 1.00 72.62 87 PRO A N 1
ATOM 682 C CA . PRO A 1 87 ? 1.764 19.424 -6.093 1.00 72.62 87 PRO A CA 1
ATOM 683 C C . PRO A 1 87 ? 1.508 20.156 -4.776 1.00 72.62 87 PRO A C 1
ATOM 685 O O . PRO A 1 87 ? 0.374 20.256 -4.315 1.00 72.62 87 PRO A O 1
ATOM 688 N N . GLY A 1 88 ? 2.575 20.634 -4.134 1.00 70.75 88 GLY A N 1
ATOM 689 C CA . GLY A 1 88 ? 2.485 21.357 -2.860 1.00 70.75 88 GLY A CA 1
ATOM 690 C C . GLY A 1 88 ? 2.129 20.501 -1.637 1.00 70.75 88 GLY A C 1
ATOM 691 O O . GLY A 1 88 ? 2.062 21.032 -0.533 1.00 70.75 88 GLY A O 1
ATOM 692 N N . HIS A 1 89 ? 1.926 19.190 -1.795 1.00 66.19 89 HIS A N 1
ATOM 693 C CA . HIS A 1 89 ? 1.616 18.293 -0.684 1.00 66.19 89 HIS A CA 1
ATOM 694 C C . HIS A 1 89 ? 2.677 17.219 -0.503 1.00 66.19 89 HIS A C 1
ATOM 696 O O . HIS A 1 89 ? 3.331 17.162 0.540 1.00 66.19 89 HIS A O 1
ATOM 702 N N . ARG A 1 90 ? 2.854 16.337 -1.492 1.00 69.44 90 ARG A N 1
ATOM 703 C CA . ARG A 1 90 ? 3.797 15.221 -1.391 1.00 69.44 90 ARG A CA 1
ATOM 704 C C . ARG A 1 90 ? 4.269 14.787 -2.766 1.00 69.44 90 ARG A C 1
ATOM 706 O O . ARG A 1 90 ? 3.454 14.413 -3.600 1.00 69.44 90 ARG A O 1
ATOM 713 N N . LYS A 1 91 ? 5.592 14.710 -2.908 1.00 80.19 91 LYS A N 1
ATOM 714 C CA . LYS A 1 91 ? 6.238 14.052 -4.043 1.00 80.19 91 LYS A CA 1
ATOM 715 C C . LYS A 1 91 ? 5.839 12.576 -4.115 1.00 80.19 91 LYS A C 1
ATOM 717 O O . LYS A 1 91 ? 5.521 11.949 -3.085 1.00 80.19 91 LYS A O 1
ATOM 722 N N . ILE A 1 92 ? 5.945 12.031 -5.327 1.00 85.38 92 ILE A N 1
ATOM 723 C CA . ILE A 1 92 ? 5.878 10.593 -5.595 1.00 85.38 92 ILE A CA 1
ATOM 724 C C . ILE A 1 92 ? 6.762 9.844 -4.590 1.00 85.38 92 ILE A C 1
ATOM 726 O O . ILE A 1 92 ? 7.890 10.237 -4.278 1.00 85.38 92 ILE A O 1
ATOM 730 N N . LEU A 1 93 ? 6.206 8.776 -4.029 1.00 85.62 93 LEU A N 1
ATOM 731 C CA . LEU A 1 93 ? 6.876 7.902 -3.085 1.00 85.62 93 LEU A CA 1
ATOM 732 C C . LEU A 1 93 ? 8.069 7.238 -3.763 1.00 85.62 93 LEU A C 1
ATOM 734 O O . LEU A 1 93 ? 7.916 6.522 -4.747 1.00 85.62 93 LEU A O 1
ATOM 738 N N . SER A 1 94 ? 9.252 7.422 -3.181 1.00 85.88 94 SER A N 1
ATOM 739 C CA . SER A 1 94 ? 10.419 6.641 -3.575 1.00 85.88 94 SER A CA 1
ATOM 740 C C . SER A 1 94 ? 10.150 5.152 -3.318 1.00 85.88 94 SER A C 1
ATOM 742 O O . SER A 1 94 ? 9.829 4.794 -2.177 1.00 85.88 94 SER A O 1
ATOM 744 N N . PRO A 1 95 ? 10.337 4.273 -4.318 1.00 84.56 95 PRO A N 1
ATOM 745 C CA . PRO A 1 95 ? 10.217 2.827 -4.151 1.00 84.56 95 PRO A CA 1
ATOM 746 C C . PRO A 1 95 ? 11.007 2.266 -2.960 1.00 84.56 95 PRO A C 1
ATOM 748 O O . PRO A 1 95 ? 10.531 1.374 -2.264 1.00 84.56 95 PRO A O 1
ATOM 751 N N . GLY A 1 96 ? 12.177 2.839 -2.647 1.00 82.25 96 GLY A N 1
ATOM 752 C CA . GLY A 1 96 ? 12.998 2.415 -1.505 1.00 82.25 96 GLY A CA 1
ATOM 753 C C . GLY A 1 96 ? 12.386 2.710 -0.127 1.00 82.25 96 GLY A C 1
ATOM 754 O O . GLY A 1 96 ? 12.809 2.128 0.869 1.00 82.25 96 GLY A O 1
ATOM 755 N N . SER A 1 97 ? 11.386 3.591 -0.051 1.00 84.81 97 SER A N 1
ATOM 756 C CA . SER A 1 97 ? 10.667 3.933 1.184 1.00 84.81 97 SER A CA 1
ATOM 757 C C . SER A 1 97 ? 9.328 3.201 1.315 1.00 84.81 97 SER A C 1
ATOM 759 O O . SER A 1 97 ? 8.617 3.406 2.305 1.00 84.81 97 SER A O 1
ATOM 761 N N . VAL A 1 98 ? 8.966 2.339 0.353 1.00 90.12 98 VAL A N 1
ATOM 762 C CA . VAL A 1 98 ? 7.634 1.717 0.298 1.00 90.12 98 VAL A CA 1
ATOM 763 C C . VAL A 1 98 ? 7.312 0.929 1.561 1.00 90.12 98 VAL A C 1
ATOM 765 O O . VAL A 1 98 ? 6.219 1.062 2.104 1.00 90.12 98 VAL A O 1
ATOM 768 N N . ARG A 1 99 ? 8.282 0.183 2.100 1.00 88.50 99 ARG A N 1
ATOM 769 C CA . ARG A 1 99 ? 8.089 -0.646 3.295 1.00 88.50 99 ARG A CA 1
ATOM 770 C C . ARG A 1 99 ? 7.726 0.186 4.523 1.00 88.50 99 ARG A C 1
ATOM 772 O O . ARG A 1 99 ? 6.865 -0.208 5.306 1.00 88.50 99 ARG A O 1
ATOM 779 N N . GLN A 1 100 ? 8.364 1.344 4.694 1.00 88.00 100 GLN A N 1
ATOM 780 C CA . GLN A 1 100 ? 8.068 2.241 5.810 1.00 88.00 100 GLN A CA 1
ATOM 781 C C . GLN A 1 100 ? 6.647 2.800 5.696 1.00 88.00 100 GLN A C 1
ATOM 783 O O . GLN A 1 100 ? 5.912 2.827 6.686 1.00 88.00 100 GLN A O 1
ATOM 788 N N . VAL A 1 101 ? 6.249 3.211 4.489 1.00 91.50 101 VAL A N 1
ATOM 789 C CA . VAL A 1 101 ? 4.897 3.717 4.228 1.00 91.50 101 VAL A CA 1
ATOM 790 C C . VAL A 1 101 ? 3.857 2.619 4.412 1.00 91.50 101 VAL A C 1
ATOM 792 O O . VAL A 1 101 ? 2.878 2.855 5.112 1.00 91.50 101 VAL A O 1
ATOM 795 N N . PHE A 1 102 ? 4.098 1.419 3.880 1.00 93.19 102 PHE A N 1
ATOM 796 C CA . PHE A 1 102 ? 3.235 0.252 4.050 1.00 93.19 102 PHE A CA 1
ATOM 797 C C . PHE A 1 102 ? 2.993 -0.045 5.531 1.00 93.19 102 PHE A C 1
ATOM 799 O O . PHE A 1 102 ? 1.850 -0.084 5.963 1.00 93.19 102 PHE A O 1
ATOM 806 N N . ASN A 1 103 ? 4.051 -0.166 6.340 1.00 91.88 103 ASN A N 1
ATOM 807 C CA . ASN A 1 103 ? 3.911 -0.490 7.763 1.00 91.88 103 ASN A CA 1
ATOM 808 C C . ASN A 1 103 ? 3.153 0.593 8.543 1.00 91.88 103 ASN A C 1
ATOM 810 O O . ASN A 1 103 ? 2.345 0.281 9.418 1.00 91.88 103 ASN A O 1
ATOM 814 N N . ARG A 1 104 ? 3.404 1.873 8.237 1.00 91.62 104 ARG A N 1
ATOM 815 C CA . ARG A 1 104 ? 2.716 2.992 8.894 1.00 91.62 104 ARG A CA 1
ATOM 816 C C . ARG A 1 104 ? 1.244 3.065 8.494 1.00 91.62 104 ARG A C 1
ATOM 818 O O . ARG A 1 104 ? 0.401 3.291 9.358 1.00 91.62 104 ARG A O 1
ATOM 825 N N . ALA A 1 105 ? 0.952 2.896 7.208 1.00 94.75 105 ALA A N 1
ATOM 826 C CA . ALA A 1 105 ? -0.407 2.905 6.685 1.00 94.75 105 ALA A CA 1
ATOM 827 C C . ALA A 1 105 ? -1.202 1.698 7.185 1.00 94.75 105 ALA A C 1
ATOM 829 O O . ALA A 1 105 ? -2.326 1.872 7.636 1.00 94.75 105 ALA A O 1
ATOM 830 N N . ARG A 1 106 ? -0.587 0.509 7.203 1.00 95.31 106 ARG A N 1
ATOM 831 C CA . ARG A 1 106 ? -1.200 -0.730 7.690 1.00 95.31 106 ARG A CA 1
ATOM 832 C C . ARG A 1 106 ? -1.686 -0.555 9.121 1.00 95.31 106 ARG A C 1
ATOM 834 O O . ARG A 1 106 ? -2.863 -0.745 9.375 1.00 95.31 106 ARG A O 1
ATOM 841 N N . ARG A 1 107 ? -0.807 -0.090 10.015 1.00 94.44 107 ARG A N 1
ATOM 842 C CA . ARG A 1 107 ? -1.159 0.170 11.418 1.00 94.44 107 ARG A CA 1
ATOM 843 C C . ARG A 1 107 ? -2.335 1.141 11.550 1.00 94.44 107 ARG A C 1
ATOM 845 O O . ARG A 1 107 ? -3.200 0.949 12.394 1.00 94.44 107 ARG A O 1
ATOM 852 N N . PHE A 1 108 ? -2.353 2.197 10.738 1.00 95.62 108 PHE A N 1
ATOM 853 C CA . PHE A 1 108 ? -3.443 3.167 10.764 1.00 95.62 108 PHE A CA 1
ATOM 854 C C . PHE A 1 108 ? -4.757 2.567 10.257 1.00 95.62 108 PHE A C 1
ATOM 856 O O . PHE A 1 108 ? -5.788 2.761 10.884 1.00 95.62 108 PHE A O 1
ATOM 863 N N . PHE A 1 109 ? -4.736 1.825 9.153 1.00 96.94 109 PHE A N 1
ATOM 864 C CA . PHE A 1 109 ? -5.939 1.208 8.599 1.00 96.94 109 PHE A CA 1
ATOM 865 C C . PHE A 1 109 ? -6.470 0.071 9.468 1.00 96.94 109 PHE A C 1
ATOM 867 O O . PHE A 1 109 ? -7.679 -0.025 9.620 1.00 96.94 109 PHE A O 1
ATOM 874 N N . GLU A 1 110 ? -5.602 -0.726 10.092 1.00 95.81 110 GLU A N 1
ATOM 875 C CA . GLU A 1 110 ? -6.001 -1.692 11.123 1.00 95.81 110 GLU A CA 1
ATOM 876 C C . GLU A 1 110 ? -6.706 -0.971 12.280 1.00 95.81 110 GLU A C 1
ATOM 878 O O . GLU A 1 110 ? -7.809 -1.359 12.640 1.00 95.81 110 GLU A O 1
ATOM 883 N N . PHE A 1 111 ? -6.157 0.148 12.767 1.00 95.69 111 PHE A N 1
ATOM 884 C CA . PHE A 1 111 ? -6.814 0.966 13.792 1.00 95.69 111 PHE A CA 1
ATOM 885 C C . PHE A 1 111 ? -8.175 1.523 13.339 1.00 95.69 111 PHE A C 1
ATOM 887 O O . PHE A 1 111 ? -9.153 1.443 14.075 1.00 95.69 111 PHE A O 1
ATOM 894 N N . VAL A 1 112 ? -8.266 2.081 12.127 1.00 96.50 112 VAL A N 1
ATOM 895 C CA . VAL A 1 112 ? -9.534 2.596 11.578 1.00 96.50 112 VAL A CA 1
ATOM 896 C C . VAL A 1 112 ? -10.561 1.473 11.456 1.00 96.50 112 VAL A C 1
ATOM 898 O O . VAL A 1 112 ? -11.719 1.664 11.817 1.00 96.50 112 VAL A O 1
ATOM 901 N N . ARG A 1 113 ? -10.139 0.298 10.981 1.00 96.25 113 ARG A N 1
ATOM 902 C CA . ARG A 1 113 ? -10.978 -0.897 10.891 1.00 96.25 113 ARG A CA 1
ATOM 903 C C . ARG A 1 113 ? -11.455 -1.330 12.272 1.00 96.25 113 ARG A C 1
ATOM 905 O O . ARG A 1 113 ? -12.639 -1.603 12.421 1.00 96.25 113 ARG A O 1
ATOM 912 N N . ASP A 1 114 ? -10.581 -1.348 13.273 1.00 95.62 114 ASP A N 1
ATOM 913 C CA . ASP A 1 114 ? -10.937 -1.724 14.645 1.00 95.62 114 ASP A CA 1
ATOM 914 C C . ASP A 1 114 ? -11.956 -0.744 15.265 1.00 95.62 114 ASP A C 1
ATOM 916 O O . ASP A 1 114 ? -12.862 -1.161 15.979 1.00 95.62 114 ASP A O 1
ATOM 920 N N . GLU A 1 115 ? -11.854 0.552 14.956 1.00 95.69 115 GLU A N 1
ATOM 921 C CA . GLU A 1 115 ? -12.756 1.593 15.474 1.00 95.69 115 GLU A CA 1
ATOM 922 C C . GLU A 1 115 ? -14.088 1.697 14.712 1.00 95.69 115 GLU A C 1
ATOM 924 O O . GLU A 1 115 ? -15.110 2.056 15.297 1.00 95.69 115 GLU A O 1
ATOM 929 N N . LEU A 1 116 ? -14.093 1.438 13.399 1.00 94.56 116 LEU A N 1
ATOM 930 C CA . LEU A 1 116 ? -15.241 1.700 12.518 1.00 94.56 116 LEU A CA 1
ATOM 931 C C . LEU A 1 116 ? -15.876 0.440 11.911 1.00 94.56 116 LEU A C 1
ATOM 933 O O . LEU A 1 116 ? -16.888 0.558 11.210 1.00 94.56 116 LEU A O 1
ATOM 937 N N . GLY A 1 117 ? -15.275 -0.732 12.129 1.00 93.69 117 GLY A N 1
ATOM 938 C CA . GLY A 1 117 ? -15.631 -2.030 11.540 1.00 93.69 117 GLY A CA 1
ATOM 939 C C . GLY A 1 117 ? -15.145 -2.236 10.098 1.00 93.69 117 GLY A C 1
ATOM 940 O O . GLY A 1 117 ? -15.108 -3.362 9.614 1.00 93.69 117 GLY A O 1
ATOM 941 N N . VAL A 1 118 ? -14.765 -1.161 9.404 1.00 94.31 118 VAL A N 1
ATOM 942 C CA . VAL A 1 118 ? -14.297 -1.161 8.012 1.00 94.31 118 VAL A CA 1
ATOM 943 C C . VAL A 1 118 ? -13.362 0.022 7.785 1.00 94.31 118 VAL A C 1
ATOM 945 O O . VAL A 1 118 ? -13.498 1.063 8.433 1.00 94.31 118 VAL A O 1
ATOM 948 N N . VAL A 1 119 ? -12.438 -0.098 6.834 1.00 95.44 119 VAL A N 1
ATOM 949 C CA . VAL A 1 119 ? -11.663 1.057 6.371 1.00 95.44 119 VAL A CA 1
ATOM 950 C C . VAL A 1 119 ? -12.528 1.947 5.472 1.00 95.44 119 VAL A C 1
ATOM 952 O O . VAL A 1 119 ? -12.703 1.668 4.290 1.00 95.44 119 VAL A O 1
ATOM 955 N N . ASP A 1 120 ? -13.052 3.043 6.028 1.00 91.81 120 ASP A N 1
ATOM 956 C CA . ASP A 1 120 ? -13.712 4.120 5.274 1.00 91.81 120 ASP A CA 1
ATOM 957 C C . ASP A 1 120 ? -13.080 5.474 5.619 1.00 91.81 120 ASP A C 1
ATOM 959 O O . ASP A 1 120 ? -13.349 6.065 6.667 1.00 91.81 120 ASP A O 1
ATOM 963 N N . LEU A 1 121 ? -12.246 5.986 4.710 1.00 89.31 121 LEU A N 1
ATOM 964 C CA . LEU A 1 121 ? -11.526 7.246 4.907 1.00 89.31 121 LEU A CA 1
ATOM 965 C C . LEU A 1 121 ? -12.439 8.473 4.989 1.00 89.31 121 LEU A C 1
ATOM 967 O O . LEU A 1 121 ? -12.025 9.489 5.536 1.00 89.31 121 LEU A O 1
ATOM 971 N N . ARG A 1 122 ? -13.684 8.394 4.505 1.00 92.94 122 ARG A N 1
ATOM 972 C CA . ARG A 1 122 ? -14.653 9.503 4.596 1.00 92.94 122 ARG A CA 1
ATOM 973 C C . ARG A 1 122 ? -15.192 9.680 6.013 1.00 92.94 122 ARG A C 1
ATOM 975 O O . ARG A 1 122 ? -15.697 10.743 6.348 1.00 92.94 122 ARG A O 1
ATOM 982 N N . ARG A 1 123 ? -15.099 8.627 6.829 1.00 92.44 123 ARG A N 1
ATOM 983 C CA . ARG A 1 123 ? -15.491 8.615 8.243 1.00 92.44 123 ARG A CA 1
ATOM 984 C C . ARG A 1 123 ? -14.322 8.956 9.171 1.00 92.44 123 ARG A C 1
ATOM 986 O O . ARG A 1 123 ? -14.499 8.957 10.385 1.00 92.44 123 ARG A O 1
ATOM 993 N N . VAL A 1 124 ? -13.133 9.217 8.621 1.00 94.12 124 VAL A N 1
ATOM 994 C CA . VAL A 1 124 ? -11.976 9.662 9.400 1.00 94.12 124 VAL A CA 1
ATOM 995 C C . VAL A 1 124 ? -12.133 11.148 9.696 1.00 94.12 124 VAL A C 1
ATOM 997 O O . VAL A 1 124 ? -11.970 11.992 8.819 1.00 94.12 124 VAL A O 1
ATOM 1000 N N . ASP A 1 125 ? -12.430 11.449 10.953 1.00 95.50 125 ASP A N 1
ATOM 1001 C CA . ASP A 1 125 ? -12.572 12.796 11.486 1.00 95.50 125 ASP A CA 1
ATOM 1002 C C . ASP A 1 125 ? -11.470 13.118 12.512 1.00 95.50 125 ASP A C 1
ATOM 1004 O O . ASP A 1 125 ? -10.647 12.270 12.880 1.00 95.50 125 ASP A O 1
ATOM 1008 N N . GLN A 1 126 ? -11.431 14.369 12.977 1.00 95.69 126 GLN A N 1
ATOM 1009 C CA . GLN A 1 126 ? -10.456 14.797 13.983 1.00 95.69 126 GLN A CA 1
ATOM 1010 C C . GLN A 1 126 ? -10.537 13.965 15.284 1.00 95.69 126 GLN A C 1
ATOM 1012 O O . GLN A 1 126 ? -9.488 13.511 15.744 1.00 95.69 126 GLN A O 1
ATOM 1017 N N . PRO A 1 127 ? -11.727 13.667 15.851 1.00 96.81 127 PRO A N 1
ATOM 1018 C CA . PRO A 1 127 ? -11.840 12.783 17.013 1.00 96.81 127 PRO A CA 1
ATOM 1019 C C . PRO A 1 127 ? -11.192 11.404 16.838 1.00 96.81 127 PRO A C 1
ATOM 1021 O O . PRO A 1 127 ? -10.558 10.900 17.772 1.00 96.81 127 PRO A O 1
ATOM 1024 N N . LEU A 1 128 ? -11.341 10.770 15.671 1.00 95.88 128 LEU A N 1
ATOM 1025 C CA . LEU A 1 128 ? -10.706 9.484 15.380 1.00 95.88 128 LEU A CA 1
ATOM 1026 C C . LEU A 1 128 ? -9.181 9.623 15.276 1.00 95.88 128 LEU A C 1
ATOM 1028 O O . LEU A 1 128 ? -8.450 8.780 15.801 1.00 95.88 128 LEU A O 1
ATOM 1032 N N . LEU A 1 129 ? -8.685 10.703 14.666 1.00 95.94 129 LEU A N 1
ATOM 1033 C CA . LEU A 1 129 ? -7.249 11.001 14.612 1.00 95.94 129 LEU A CA 1
ATOM 1034 C C . LEU A 1 129 ? -6.656 11.228 16.010 1.00 95.94 129 LEU A C 1
ATOM 1036 O O . LEU A 1 129 ? -5.565 10.733 16.303 1.00 95.94 129 LEU A O 1
ATOM 1040 N N . ASP A 1 130 ? -7.386 11.897 16.902 1.00 96.06 130 ASP A N 1
ATOM 1041 C CA . ASP A 1 130 ? -6.967 12.105 18.290 1.00 96.06 130 ASP A CA 1
ATOM 1042 C C . AS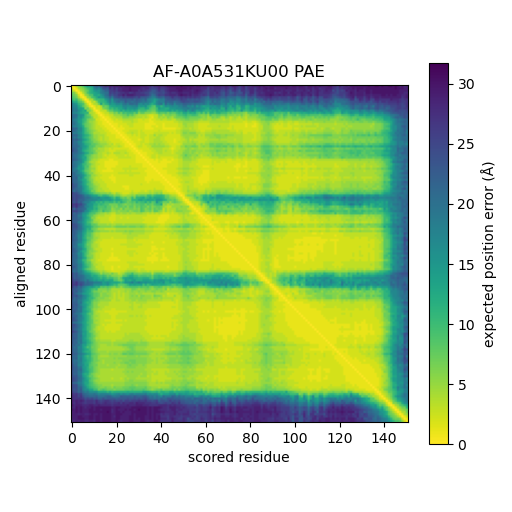P A 1 130 ? -6.932 10.786 19.077 1.00 96.06 130 ASP A C 1
ATOM 1044 O O . ASP A 1 130 ? -6.034 10.560 19.900 1.00 96.06 130 ASP A O 1
ATOM 1048 N N . ARG A 1 131 ? -7.879 9.871 18.817 1.00 95.88 131 ARG A N 1
ATOM 1049 C CA . ARG A 1 131 ? -7.830 8.500 19.354 1.00 95.88 131 ARG A CA 1
ATOM 1050 C C . ARG A 1 131 ? -6.624 7.737 18.819 1.00 95.88 131 ARG A C 1
ATOM 1052 O O . ARG A 1 131 ? -5.902 7.142 19.618 1.00 95.88 131 ARG A O 1
ATOM 1059 N N . TYR A 1 132 ? -6.328 7.835 17.524 1.00 95.12 132 TYR A N 1
ATOM 1060 C CA . TYR A 1 132 ? -5.142 7.205 16.945 1.00 95.12 132 TYR A CA 1
ATOM 1061 C C . TYR A 1 132 ? -3.842 7.748 17.557 1.00 95.12 132 TYR A C 1
ATOM 1063 O O . TYR A 1 132 ? -2.941 6.986 17.908 1.00 95.12 132 TYR A O 1
ATOM 1071 N N . ALA A 1 133 ? -3.744 9.064 17.764 1.00 92.94 133 ALA A N 1
ATOM 1072 C CA . ALA A 1 133 ? -2.589 9.680 18.411 1.00 92.94 133 ALA A CA 1
ATOM 1073 C C . ALA A 1 133 ? -2.390 9.163 19.847 1.00 92.94 133 ALA A C 1
ATOM 1075 O O . ALA A 1 133 ? -1.258 8.883 20.255 1.00 92.94 133 ALA A O 1
ATOM 1076 N N . ARG A 1 134 ? -3.479 8.989 20.610 1.00 94.06 134 ARG A N 1
ATOM 1077 C CA . ARG A 1 134 ? -3.440 8.358 21.940 1.00 94.06 134 ARG A CA 1
ATOM 1078 C C . ARG A 1 134 ? -3.045 6.883 21.866 1.00 94.06 134 ARG A C 1
ATOM 1080 O O . ARG A 1 134 ? -2.189 6.460 22.641 1.00 94.06 134 ARG A O 1
ATOM 1087 N N . HIS A 1 135 ? -3.590 6.135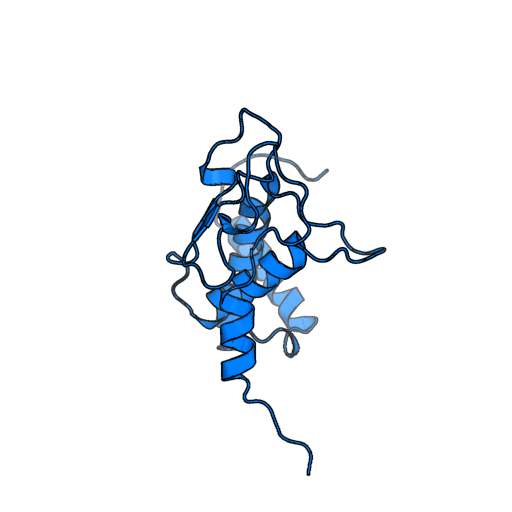 20.909 1.00 90.31 135 HIS A N 1
ATOM 1088 C CA . HIS A 1 135 ? -3.239 4.736 20.664 1.00 90.31 135 HIS A CA 1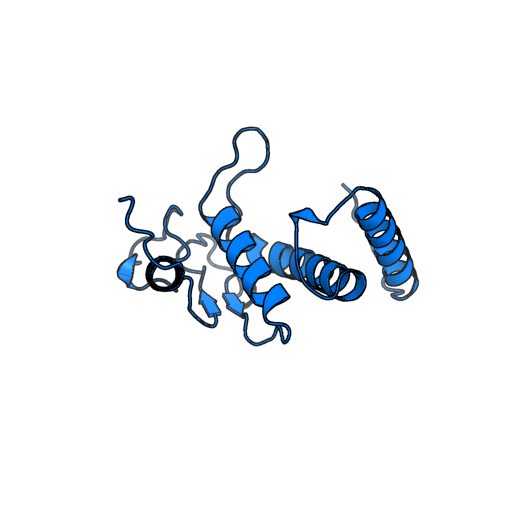
ATOM 1089 C C . HIS A 1 135 ? -1.733 4.568 20.397 1.00 90.31 135 HIS A C 1
ATOM 1091 O O . HIS A 1 135 ? -1.082 3.735 21.025 1.00 90.31 135 HIS A O 1
ATOM 1097 N N . LEU A 1 136 ? -1.135 5.425 19.561 1.00 89.12 136 LEU A N 1
ATOM 1098 C CA . LEU A 1 136 ? 0.309 5.411 19.298 1.00 89.12 136 LEU A CA 1
ATOM 1099 C C . LEU A 1 136 ? 1.154 5.713 20.544 1.00 89.12 136 LEU A C 1
ATOM 1101 O O . LEU A 1 136 ? 2.223 5.125 20.712 1.00 89.12 136 LEU A O 1
ATOM 1105 N N . LYS A 1 137 ? 0.701 6.625 21.413 1.00 86.94 137 LYS A N 1
ATOM 1106 C CA . LYS A 1 137 ? 1.384 6.919 22.684 1.00 86.94 137 LYS A CA 1
ATOM 1107 C C . LYS A 1 137 ? 1.325 5.720 23.636 1.00 86.94 137 LYS A C 1
ATOM 1109 O O . LYS A 1 137 ? 2.341 5.386 24.238 1.00 86.94 137 LYS A O 1
ATOM 1114 N N . ALA A 1 138 ? 0.178 5.048 23.720 1.00 83.06 138 ALA A N 1
ATOM 1115 C CA . ALA A 1 138 ? 0.005 3.851 24.540 1.00 83.06 138 ALA A CA 1
ATOM 1116 C C . ALA A 1 138 ? 0.839 2.659 24.030 1.00 83.06 138 ALA A C 1
ATOM 1118 O O . ALA A 1 138 ? 1.457 1.964 24.830 1.00 83.06 138 ALA A O 1
ATOM 1119 N N . ASP A 1 139 ? 0.918 2.450 22.712 1.00 75.56 139 ASP A N 1
ATOM 1120 C CA . ASP A 1 139 ? 1.763 1.409 22.100 1.00 75.56 139 ASP A CA 1
ATOM 1121 C C . ASP A 1 139 ? 3.263 1.690 22.309 1.00 75.56 139 ASP A C 1
ATOM 1123 O O . ASP A 1 139 ? 4.032 0.792 22.651 1.00 75.56 139 ASP A O 1
ATOM 1127 N N . ARG A 1 140 ? 3.691 2.959 22.209 1.00 64.38 140 ARG A N 1
ATOM 1128 C CA . ARG A 1 140 ? 5.069 3.364 22.549 1.00 64.38 140 ARG A CA 1
ATOM 1129 C C . ARG A 1 140 ? 5.406 3.119 24.017 1.00 64.38 140 ARG A C 1
ATOM 1131 O O . ARG A 1 140 ? 6.509 2.675 24.302 1.00 64.38 140 ARG A O 1
ATOM 1138 N N . ALA A 1 141 ? 4.466 3.358 24.929 1.00 57.47 141 ALA A N 1
ATOM 1139 C CA . ALA A 1 141 ? 4.658 3.060 26.347 1.00 57.47 141 ALA A CA 1
ATOM 1140 C C . ALA A 1 141 ? 4.762 1.547 26.635 1.00 57.47 141 ALA A C 1
ATOM 1142 O O . ALA A 1 141 ? 5.362 1.158 27.631 1.00 57.47 141 ALA A O 1
ATOM 1143 N N . ARG A 1 142 ? 4.219 0.688 25.757 1.00 52.47 142 ARG A N 1
ATOM 1144 C CA . ARG A 1 142 ? 4.278 -0.784 25.866 1.00 52.47 142 ARG A CA 1
ATOM 1145 C C . ARG A 1 142 ? 5.529 -1.412 25.244 1.00 52.47 142 ARG A C 1
ATOM 1147 O O . ARG A 1 142 ? 5.781 -2.591 25.471 1.00 52.47 142 ARG A O 1
ATOM 1154 N N . ARG A 1 143 ? 6.323 -0.658 24.474 1.00 51.38 143 ARG A N 1
ATOM 1155 C CA . ARG A 1 143 ? 7.602 -1.117 23.909 1.00 51.38 143 ARG A CA 1
ATOM 1156 C C . ARG A 1 143 ? 8.765 -0.381 24.582 1.00 51.38 143 ARG A C 1
ATOM 1158 O O . ARG A 1 143 ? 9.123 0.699 24.113 1.00 51.38 143 ARG A O 1
ATOM 1165 N N . PRO A 1 144 ? 9.414 -0.941 25.622 1.00 45.69 144 PRO A N 1
ATOM 1166 C CA . PRO A 1 144 ? 10.690 -0.416 26.074 1.00 45.69 144 PRO A CA 1
ATOM 1167 C C . PRO A 1 144 ? 11.764 -0.875 25.081 1.00 45.69 144 PRO A C 1
ATOM 1169 O O . PRO A 1 144 ? 12.421 -1.889 25.283 1.00 45.69 144 PRO A O 1
ATOM 1172 N N . VAL A 1 145 ? 11.921 -0.151 23.970 1.00 45.09 145 VAL A N 1
ATOM 1173 C CA . VAL A 1 145 ? 13.146 -0.206 23.165 1.00 45.09 145 VAL A CA 1
ATOM 1174 C C . VAL A 1 145 ? 13.578 1.214 22.818 1.00 45.09 145 VAL A C 1
ATOM 1176 O O . VAL A 1 145 ? 12.813 2.032 22.312 1.00 45.09 145 VAL A O 1
ATOM 1179 N N . ILE A 1 146 ? 14.831 1.449 23.177 1.00 46.59 146 ILE A N 1
ATOM 1180 C CA . ILE A 1 146 ? 15.626 2.668 23.202 1.00 46.59 146 ILE A CA 1
ATOM 1181 C C . ILE A 1 146 ? 15.816 3.247 21.783 1.00 46.59 146 ILE A C 1
ATOM 1183 O O . ILE A 1 146 ? 15.875 2.518 20.795 1.00 46.59 146 ILE A O 1
ATOM 1187 N N . VAL A 1 147 ? 16.039 4.565 21.769 1.00 38.81 147 VAL A N 1
ATOM 1188 C CA . VAL A 1 147 ? 16.752 5.402 20.783 1.00 38.81 147 VAL A CA 1
ATOM 1189 C C . VAL A 1 147 ? 15.872 6.208 19.818 1.00 38.81 147 VAL A C 1
ATOM 1191 O O . VAL A 1 147 ? 15.367 5.733 18.806 1.00 38.81 147 VA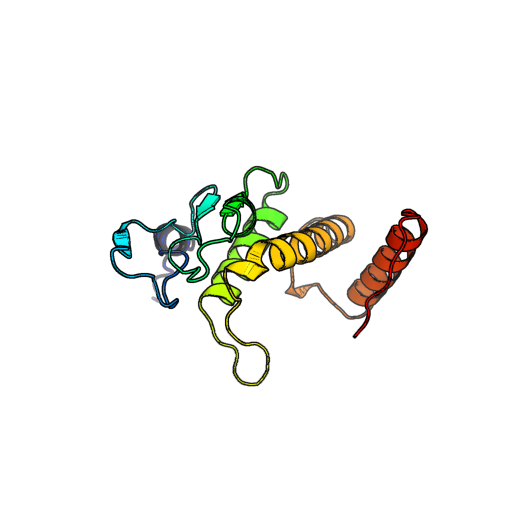L A O 1
ATOM 1194 N N . THR A 1 148 ? 15.733 7.485 20.185 1.00 45.09 148 THR A N 1
ATOM 1195 C CA . THR A 1 148 ? 16.125 8.667 19.397 1.00 45.09 148 THR A CA 1
ATOM 1196 C C . THR A 1 148 ? 16.035 8.545 17.873 1.00 45.09 148 THR A C 1
ATOM 1198 O O . THR A 1 148 ? 16.846 7.882 17.245 1.00 45.09 148 THR A O 1
ATOM 1201 N N . HIS A 1 149 ? 15.087 9.267 17.274 1.00 35.47 149 HIS A N 1
ATOM 1202 C CA . HIS A 1 149 ? 15.368 10.324 16.292 1.00 35.47 149 HIS A CA 1
ATOM 1203 C C . HIS A 1 149 ? 14.044 10.962 15.853 1.00 35.47 149 HIS A C 1
ATOM 1205 O O . HIS A 1 149 ? 13.284 10.422 15.050 1.00 35.47 149 HIS A O 1
ATOM 1211 N N . LEU A 1 150 ? 13.768 12.122 16.443 1.00 39.88 150 LEU A N 1
ATOM 1212 C CA . LEU A 1 150 ? 12.900 13.149 15.884 1.00 39.88 150 LEU A CA 1
ATOM 1213 C C . LEU A 1 150 ? 13.821 14.294 15.476 1.00 39.88 150 LEU A C 1
ATOM 1215 O O . LEU A 1 150 ? 14.085 15.154 16.306 1.00 39.88 150 LEU A O 1
ATOM 1219 N N . LEU A 1 151 ? 14.334 14.243 14.250 1.00 36.44 151 LEU A N 1
ATOM 1220 C CA . LEU A 1 151 ? 14.663 15.399 13.415 1.00 36.44 151 LEU A CA 1
ATOM 1221 C C . LEU A 1 151 ? 14.433 14.977 11.962 1.00 36.44 151 LEU A C 1
ATOM 1223 O O . LEU A 1 151 ? 14.906 13.874 11.602 1.00 36.44 151 LEU A O 1
#

Solvent-accessible surface area (backbone atoms only — not comparable to full-atom values): 9056 Å² total; per-residue (Å²): 136,85,80,80,76,57,69,67,61,57,50,56,57,48,31,69,35,43,47,61,72,68,48,70,63,47,90,94,65,57,72,89,75,46,32,29,56,62,47,65,46,38,65,33,57,58,51,42,87,62,86,86,64,58,65,82,39,26,42,48,71,50,79,86,44,85,52,64,52,45,37,52,52,49,51,52,52,49,42,45,35,37,52,43,71,41,87,101,75,44,74,49,49,57,45,75,48,44,49,64,51,49,56,54,50,49,56,49,33,52,50,42,22,74,76,64,80,44,60,53,78,89,75,64,46,70,72,56,52,55,48,50,54,49,50,54,53,54,54,53,72,72,49,94,72,88,80,90,82,93,129

Radius of gyration: 17.73 Å; Cα contacts (8 Å, |Δi|>4): 152; chains: 1; bounding box: 53×33×47 Å